Protein AF-A0A7V9G4T0-F1 (afdb_monomer)

pLDDT: mean 92.22, std 6.63, range [71.88, 98.5]

Sequence (57 aa):
HCDGQILVTPDMLGMNTQFHPRFVRRYAKLSEDMKKAFKRYRDDVKQLKFPTDAESY

Foldseek 3Di:
DDPDDDDDPCQQACCDPPDHPPPHDHPHNVVVVVVVVVVVVVVCVVVVVPPDPVNPD

Structure (mmCIF, N/CA/C/O backbone):
data_AF-A0A7V9G4T0-F1
#
_entry.id   AF-A0A7V9G4T0-F1
#
loop_
_atom_site.group_PDB
_atom_site.id
_atom_site.type_symbol
_atom_site.label_atom_id
_atom_site.label_alt_id
_atom_site.label_comp_id
_atom_site.label_asym_id
_atom_site.label_entity_id
_atom_site.label_seq_id
_atom_site.pdbx_PDB_ins_code
_atom_site.Cartn_x
_atom_site.Cartn_y
_atom_site.Cartn_z
_atom_site.occ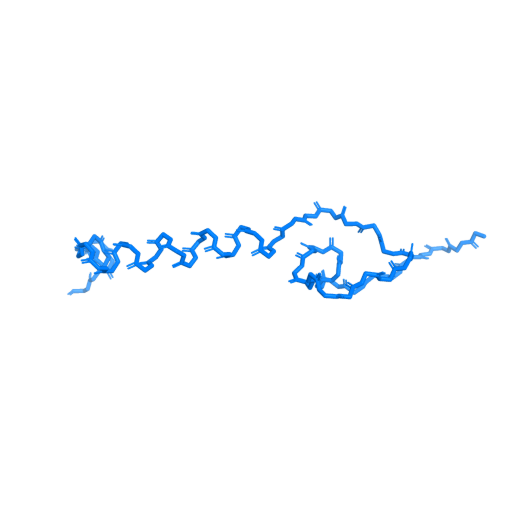upancy
_atom_site.B_iso_or_equiv
_atom_site.auth_seq_id
_atom_site.auth_comp_id
_atom_site.auth_asym_id
_atom_site.auth_atom_id
_atom_site.pdbx_PDB_model_num
ATOM 1 N N . HIS A 1 1 ? 14.932 -2.104 -30.639 1.00 71.88 1 HIS A N 1
ATOM 2 C CA . HIS A 1 1 ? 14.064 -3.151 -30.067 1.00 71.88 1 HIS A CA 1
ATOM 3 C C . HIS A 1 1 ? 14.908 -3.994 -29.129 1.00 71.88 1 HIS A C 1
ATOM 5 O O . HIS A 1 1 ? 16.059 -4.232 -29.466 1.00 71.88 1 HIS A O 1
ATOM 11 N N . CYS A 1 2 ? 14.374 -4.366 -27.966 1.00 90.12 2 CYS A N 1
ATOM 12 C CA . CYS A 1 2 ? 15.053 -5.223 -26.991 1.00 90.12 2 CYS A CA 1
ATOM 13 C C . CYS A 1 2 ? 14.201 -6.470 -26.746 1.00 90.12 2 CYS A C 1
ATOM 15 O O . CYS A 1 2 ? 12.974 -6.374 -26.788 1.00 90.12 2 CYS A O 1
ATOM 17 N N . ASP A 1 3 ? 14.843 -7.589 -26.421 1.00 95.94 3 ASP A N 1
ATOM 18 C CA . ASP A 1 3 ? 14.178 -8.873 -26.136 1.00 95.94 3 ASP A CA 1
ATOM 19 C C . ASP A 1 3 ? 13.485 -8.907 -24.765 1.00 95.94 3 ASP A C 1
ATOM 21 O O . ASP A 1 3 ? 12.724 -9.817 -24.449 1.00 95.94 3 ASP A O 1
ATOM 25 N N . GLY A 1 4 ? 13.729 -7.889 -23.941 1.00 92.75 4 GLY A N 1
ATOM 26 C CA . GLY A 1 4 ? 13.134 -7.736 -22.625 1.00 92.75 4 GLY A CA 1
ATOM 27 C C . GLY A 1 4 ? 13.133 -6.285 -22.170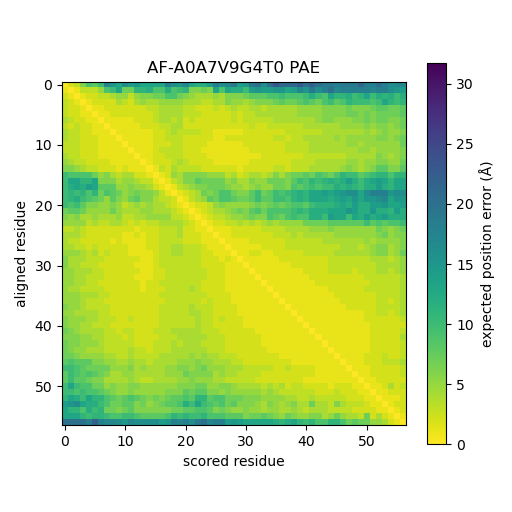 1.00 92.75 4 GLY A C 1
ATOM 28 O O . GLY A 1 4 ? 13.736 -5.404 -22.791 1.00 92.75 4 GLY A O 1
ATOM 29 N N . GLN A 1 5 ? 12.421 -6.036 -21.078 1.00 93.69 5 GLN A N 1
ATOM 30 C CA . GLN A 1 5 ? 12.340 -4.743 -20.409 1.00 93.69 5 GLN A CA 1
ATOM 31 C C . GLN A 1 5 ? 12.445 -4.964 -18.901 1.00 93.69 5 GLN A C 1
ATOM 33 O O . GLN A 1 5 ? 12.003 -5.990 -18.388 1.00 93.69 5 GLN A O 1
ATOM 38 N N . ILE A 1 6 ? 13.002 -3.982 -18.198 1.00 92.94 6 ILE A N 1
ATOM 39 C CA . ILE A 1 6 ? 13.103 -3.978 -16.741 1.00 92.94 6 ILE A CA 1
ATOM 40 C C . ILE A 1 6 ? 12.448 -2.713 -16.197 1.00 92.94 6 ILE A C 1
ATOM 42 O O . ILE A 1 6 ? 12.629 -1.623 -16.737 1.00 92.94 6 ILE A O 1
ATOM 46 N N . LEU A 1 7 ? 11.677 -2.869 -15.127 1.00 92.69 7 LEU A N 1
ATOM 47 C CA . LEU A 1 7 ? 11.085 -1.773 -14.373 1.00 92.69 7 LEU A CA 1
ATOM 48 C C . LEU A 1 7 ? 11.282 -2.033 -12.884 1.00 92.69 7 LEU A C 1
ATOM 50 O O . LEU A 1 7 ? 11.280 -3.175 -12.428 1.00 92.69 7 LEU A O 1
ATOM 54 N N . VAL A 1 8 ? 11.421 -0.955 -12.122 1.00 92.69 8 VAL A N 1
ATOM 55 C CA . VAL A 1 8 ? 11.477 -1.009 -10.664 1.00 92.69 8 VAL A CA 1
ATOM 56 C C . VAL A 1 8 ? 10.051 -1.169 -10.139 1.00 92.69 8 VAL A C 1
ATOM 58 O O . VAL A 1 8 ? 9.188 -0.328 -10.397 1.00 92.69 8 VAL A O 1
ATOM 61 N N . THR A 1 9 ? 9.789 -2.258 -9.413 1.00 94.31 9 THR A N 1
ATOM 62 C CA . THR A 1 9 ? 8.444 -2.629 -8.940 1.00 94.31 9 THR A CA 1
ATOM 63 C C . THR A 1 9 ? 7.717 -1.494 -8.197 1.00 94.31 9 THR A C 1
ATOM 65 O O . THR A 1 9 ? 6.575 -1.204 -8.565 1.00 94.31 9 THR A O 1
ATOM 68 N N . PRO A 1 10 ? 8.337 -0.785 -7.227 1.00 92.75 10 PRO A N 1
ATOM 69 C CA . PRO A 1 10 ? 7.720 0.379 -6.581 1.00 92.75 10 PRO A CA 1
ATOM 70 C C . PRO A 1 10 ? 7.242 1.482 -7.534 1.00 92.75 10 PRO A C 1
ATOM 72 O O . PRO A 1 10 ? 6.175 2.059 -7.316 1.00 92.75 10 PRO A O 1
ATOM 75 N N . ASP A 1 11 ? 7.996 1.772 -8.597 1.00 92.00 11 ASP A N 1
ATOM 76 C CA . ASP A 1 11 ? 7.650 2.832 -9.550 1.00 92.00 11 ASP A CA 1
ATOM 77 C C . ASP A 1 11 ? 6.538 2.370 -10.497 1.00 92.00 11 ASP A C 1
ATOM 79 O O . ASP A 1 11 ? 5.572 3.102 -10.737 1.00 92.00 11 ASP A O 1
ATOM 83 N N . MET A 1 12 ? 6.636 1.123 -10.973 1.00 94.12 12 MET A N 1
ATOM 84 C CA . MET A 1 12 ? 5.628 0.474 -11.816 1.00 94.12 12 MET A CA 1
ATOM 85 C C . MET A 1 12 ? 4.264 0.400 -11.115 1.00 94.12 12 MET A C 1
ATOM 87 O O . MET A 1 12 ? 3.226 0.634 -11.739 1.00 94.12 12 MET A O 1
ATOM 91 N N . LEU A 1 13 ? 4.255 0.110 -9.812 1.00 95.31 13 LEU A N 1
ATOM 92 C CA . LEU A 1 13 ? 3.035 0.004 -9.008 1.00 95.31 13 LEU A CA 1
ATOM 93 C C . LEU A 1 13 ? 2.564 1.343 -8.413 1.00 95.31 13 LEU A C 1
ATOM 95 O O . LEU A 1 13 ? 1.533 1.391 -7.739 1.00 95.31 13 LEU A O 1
ATOM 99 N N . GLY A 1 14 ? 3.294 2.436 -8.655 1.00 93.31 14 GLY A N 1
ATOM 100 C CA . GLY A 1 14 ? 2.925 3.761 -8.158 1.00 93.31 14 GLY A CA 1
ATOM 101 C C . GLY A 1 14 ? 2.961 3.865 -6.631 1.00 93.31 14 GLY A C 1
ATOM 102 O O . GLY A 1 14 ? 2.096 4.515 -6.047 1.00 93.31 14 GLY A O 1
ATOM 103 N N . MET A 1 15 ? 3.925 3.205 -5.982 1.00 92.75 15 MET A N 1
ATOM 104 C CA . MET A 1 15 ? 4.180 3.337 -4.541 1.00 92.75 15 MET A CA 1
ATOM 105 C C . MET A 1 15 ? 4.938 4.634 -4.224 1.00 92.75 15 MET A C 1
ATOM 107 O O . MET A 1 15 ? 4.645 5.291 -3.228 1.00 92.75 15 MET A O 1
ATOM 111 N N . ASN A 1 16 ? 5.883 5.027 -5.087 1.00 85.62 16 ASN A N 1
ATOM 112 C CA . ASN A 1 16 ? 6.608 6.290 -4.968 1.00 85.62 16 ASN A CA 1
ATOM 113 C C . ASN A 1 16 ? 5.882 7.410 -5.733 1.00 85.62 16 ASN A C 1
ATOM 115 O O . ASN A 1 16 ? 5.707 7.344 -6.953 1.00 85.62 16 ASN A O 1
ATOM 119 N N . THR A 1 17 ? 5.465 8.453 -5.013 1.00 79.25 17 THR A N 1
ATOM 120 C CA . THR A 1 17 ? 4.760 9.615 -5.578 1.00 79.25 17 THR A CA 1
ATOM 121 C C . THR A 1 17 ? 5.651 10.834 -5.782 1.00 79.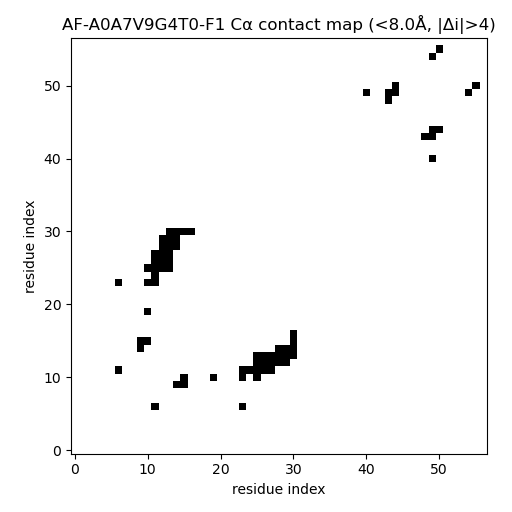25 17 THR A C 1
ATOM 123 O O . THR A 1 17 ? 5.178 11.825 -6.325 1.00 79.25 17 THR A O 1
ATOM 126 N N . GLN A 1 18 ? 6.905 10.813 -5.331 1.00 80.06 18 GLN A N 1
ATOM 127 C CA . GLN A 1 18 ? 7.801 11.973 -5.421 1.00 80.06 18 GLN A CA 1
ATOM 128 C C . GLN A 1 18 ? 8.718 11.896 -6.643 1.00 80.06 18 GLN A C 1
ATOM 130 O O . GLN A 1 18 ? 9.084 12.923 -7.206 1.00 80.06 18 GLN A O 1
ATOM 135 N N . PHE A 1 19 ? 9.023 10.686 -7.113 1.00 76.88 19 PHE A N 1
ATOM 136 C CA . PHE A 1 19 ? 9.903 10.465 -8.253 1.00 76.88 19 PHE A CA 1
ATOM 137 C C . PHE A 1 19 ? 9.179 9.708 -9.370 1.00 76.88 19 PHE A C 1
ATOM 139 O O . PHE A 1 19 ? 8.514 8.704 -9.129 1.00 76.88 19 PHE A O 1
ATOM 146 N N . HIS A 1 20 ? 9.269 10.235 -10.592 1.00 74.88 20 HIS A N 1
ATOM 147 C CA . HIS A 1 20 ? 8.583 9.706 -11.771 1.00 74.88 20 HIS A CA 1
ATOM 148 C C . HIS A 1 20 ? 9.556 9.678 -12.957 1.00 74.88 20 HIS A C 1
ATOM 150 O O . HIS A 1 20 ? 9.641 10.658 -13.705 1.00 74.88 20 HIS A O 1
ATOM 156 N N . PRO A 1 21 ? 10.315 8.587 -13.145 1.00 82.44 21 PRO A N 1
ATOM 157 C CA . PRO A 1 21 ? 11.190 8.468 -14.300 1.00 82.44 21 PRO A CA 1
ATOM 158 C C . PRO A 1 21 ? 10.361 8.474 -15.589 1.00 82.44 21 PRO A C 1
ATOM 160 O O . PRO A 1 21 ? 9.346 7.785 -15.684 1.00 82.44 21 PRO A O 1
ATOM 163 N N . ARG A 1 22 ? 10.810 9.215 -16.611 1.00 84.62 22 ARG A N 1
ATOM 164 C CA . ARG A 1 22 ? 10.082 9.366 -17.891 1.00 84.62 22 ARG A CA 1
ATOM 165 C C . ARG A 1 22 ? 9.804 8.040 -18.614 1.00 84.62 22 ARG A C 1
ATOM 167 O O . ARG A 1 22 ? 8.894 7.985 -19.430 1.00 84.62 22 ARG A O 1
ATOM 174 N N . PHE A 1 23 ? 10.590 7.000 -18.339 1.00 87.19 23 PHE A N 1
ATOM 175 C CA . PHE A 1 23 ? 10.502 5.686 -18.984 1.00 87.19 23 PHE A CA 1
ATOM 176 C C . PHE A 1 23 ? 9.603 4.684 -18.241 1.00 87.19 23 PHE A C 1
ATOM 178 O O . PHE A 1 23 ? 9.414 3.567 -18.717 1.00 87.19 23 PHE A O 1
ATOM 185 N N . VAL A 1 24 ? 9.033 5.053 -17.088 1.00 89.31 2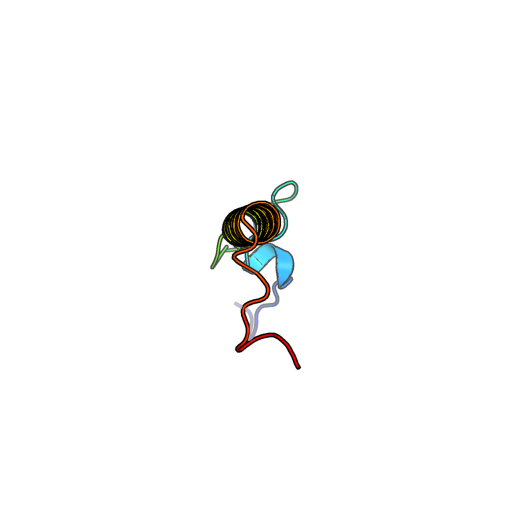4 VAL A N 1
ATOM 186 C CA . VAL A 1 24 ? 8.171 4.149 -16.317 1.00 89.31 24 VAL A CA 1
ATOM 187 C C . VAL A 1 24 ? 6.712 4.309 -16.734 1.00 89.31 24 VAL A C 1
ATOM 189 O O . VAL A 1 24 ? 6.122 5.382 -16.606 1.00 89.31 24 VAL A O 1
ATOM 192 N N . ARG A 1 25 ? 6.086 3.202 -17.145 1.00 91.00 25 ARG A N 1
ATOM 193 C CA . ARG A 1 25 ? 4.624 3.088 -17.204 1.00 91.00 25 ARG A CA 1
ATOM 194 C C . ARG A 1 25 ? 4.096 2.625 -15.849 1.00 91.00 25 ARG A C 1
ATOM 196 O O . ARG A 1 25 ? 4.517 1.591 -15.338 1.00 91.00 25 ARG A O 1
ATOM 203 N N . ARG A 1 26 ? 3.132 3.365 -15.302 1.00 91.31 26 ARG A N 1
ATOM 204 C CA . ARG A 1 26 ? 2.410 2.971 -14.087 1.00 91.31 26 ARG A CA 1
ATOM 205 C C . ARG A 1 26 ? 1.254 2.041 -14.410 1.00 91.31 26 ARG A C 1
ATOM 207 O O . ARG A 1 26 ? 0.449 2.340 -15.290 1.00 91.31 26 ARG A O 1
ATOM 214 N N . TYR A 1 27 ? 1.160 0.960 -13.650 1.00 94.56 27 TYR A N 1
ATOM 215 C CA . TYR A 1 27 ? 0.086 -0.030 -13.735 1.00 94.56 27 TYR A CA 1
ATOM 216 C C . TYR A 1 27 ? -0.868 0.033 -12.538 1.00 94.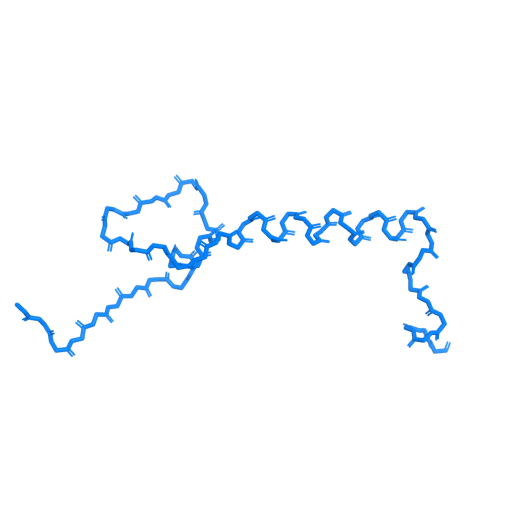56 27 TYR A C 1
ATOM 218 O O . TYR A 1 27 ? -1.974 -0.489 -12.618 1.00 94.56 27 TYR A O 1
ATOM 226 N N . ALA A 1 28 ? -0.477 0.707 -11.454 1.00 94.69 28 ALA A N 1
ATOM 227 C CA . ALA A 1 28 ? -1.316 0.924 -10.281 1.00 94.69 28 ALA A CA 1
ATOM 228 C C . ALA A 1 28 ? -1.009 2.276 -9.609 1.00 94.69 28 ALA A C 1
ATOM 230 O O . ALA A 1 28 ? -0.059 2.976 -9.974 1.00 94.69 28 ALA A O 1
ATOM 231 N N . LYS A 1 29 ? -1.847 2.649 -8.634 1.00 93.56 29 LYS A N 1
ATOM 232 C CA . LYS A 1 29 ? -1.667 3.811 -7.747 1.00 93.56 29 LYS A CA 1
ATOM 233 C C . LYS A 1 29 ? -1.632 3.347 -6.288 1.00 93.56 29 LYS A C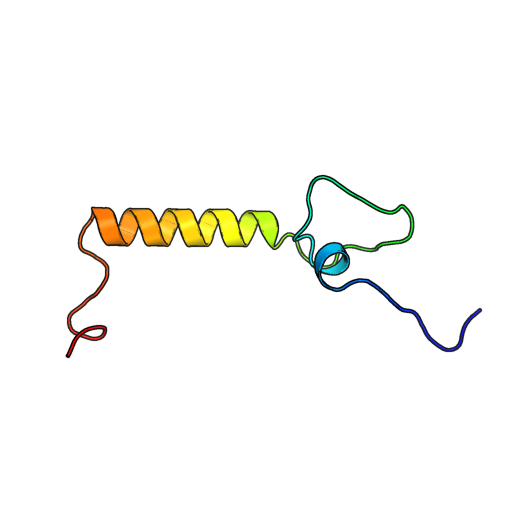 1
ATOM 235 O O . LYS A 1 29 ? -2.407 3.831 -5.461 1.00 93.56 29 LYS A O 1
ATOM 240 N N . LEU A 1 30 ? -0.759 2.381 -5.982 1.00 95.81 30 LEU A N 1
ATOM 241 C CA . LEU A 1 30 ? -0.756 1.717 -4.674 1.00 95.81 30 LEU A CA 1
ATOM 242 C C . LEU A 1 30 ? -0.516 2.674 -3.508 1.00 95.81 30 LEU A C 1
ATOM 244 O O . LEU A 1 30 ? -1.029 2.418 -2.426 1.00 95.81 30 LEU A O 1
ATOM 248 N N . SER A 1 31 ? 0.169 3.803 -3.714 1.00 94.88 31 SER A N 1
ATOM 249 C CA . SER A 1 31 ? 0.296 4.831 -2.676 1.00 94.88 31 SER A CA 1
ATOM 250 C C . SER A 1 31 ? -1.061 5.283 -2.121 1.00 94.88 31 SER A C 1
ATOM 252 O O . SER A 1 31 ? -1.212 5.461 -0.915 1.00 94.88 31 SER A O 1
ATOM 254 N N . GLU A 1 32 ? -2.062 5.464 -2.986 1.00 95.50 32 GLU A N 1
ATOM 255 C CA . GLU A 1 32 ? -3.390 5.936 -2.588 1.00 95.50 32 GLU A CA 1
ATOM 256 C C . GLU A 1 32 ? -4.205 4.832 -1.926 1.00 95.50 32 GLU A C 1
ATOM 258 O O . GLU A 1 32 ? -4.898 5.075 -0.937 1.00 95.50 32 GLU A O 1
ATOM 263 N N . ASP A 1 33 ? -4.090 3.607 -2.428 1.00 96.88 33 ASP A N 1
ATOM 264 C CA . ASP A 1 33 ? -4.802 2.470 -1.853 1.00 96.88 33 ASP A CA 1
ATOM 265 C C . ASP A 1 33 ? -4.221 2.077 -0.489 1.00 96.88 33 ASP A C 1
ATOM 267 O O . ASP A 1 33 ? -4.983 1.844 0.449 1.00 96.88 33 ASP A O 1
ATOM 271 N N . MET A 1 34 ? -2.897 2.149 -0.319 1.00 96.81 34 MET A N 1
ATOM 272 C CA . MET A 1 34 ? -2.234 1.999 0.981 1.00 96.81 34 MET A CA 1
ATOM 273 C C . MET A 1 34 ? -2.694 3.073 1.972 1.00 96.81 34 MET A C 1
ATOM 275 O O . MET A 1 34 ? -3.073 2.746 3.095 1.00 96.81 34 MET A O 1
ATOM 279 N N . LYS A 1 35 ? -2.744 4.353 1.567 1.00 97.00 35 LYS A N 1
ATOM 280 C CA . LYS A 1 35 ? -3.262 5.436 2.430 1.00 97.00 35 LYS A CA 1
ATOM 281 C C . LYS A 1 35 ? -4.698 5.167 2.884 1.00 97.00 35 LYS A C 1
ATOM 283 O O . LYS A 1 35 ? -5.014 5.364 4.058 1.00 97.00 35 LYS A O 1
ATOM 288 N N . LYS A 1 36 ? -5.570 4.711 1.977 1.00 98.00 36 LYS A N 1
ATOM 289 C CA . LYS A 1 36 ? -6.955 4.344 2.317 1.00 98.00 36 LYS A CA 1
ATOM 290 C C . LYS A 1 36 ? -6.999 3.164 3.285 1.00 98.00 36 LYS A C 1
ATOM 292 O O . LYS A 1 36 ? -7.753 3.228 4.252 1.00 98.00 36 LYS A O 1
ATOM 297 N N . ALA A 1 37 ? -6.204 2.123 3.042 1.00 98.12 37 ALA A N 1
ATOM 298 C CA . ALA A 1 37 ? -6.140 0.942 3.897 1.00 98.12 37 ALA A CA 1
ATOM 299 C C . ALA A 1 37 ? -5.692 1.305 5.319 1.00 98.12 37 ALA A C 1
ATOM 301 O O . ALA A 1 37 ? -6.386 0.979 6.277 1.00 98.12 37 ALA A O 1
ATOM 302 N N . PHE A 1 38 ? -4.613 2.082 5.460 1.00 98.25 38 PHE A N 1
ATOM 303 C CA . PHE A 1 38 ? -4.144 2.537 6.770 1.00 98.25 38 PHE A CA 1
ATOM 304 C C . PHE A 1 38 ? -5.154 3.434 7.482 1.00 98.25 38 PHE A C 1
ATOM 306 O O . PHE A 1 38 ? -5.325 3.325 8.695 1.00 98.25 38 PHE A O 1
ATOM 313 N N . LYS A 1 39 ? -5.855 4.306 6.745 1.00 98.44 39 LYS A N 1
ATOM 314 C CA . LYS A 1 39 ? -6.921 5.129 7.324 1.00 98.44 39 LYS A CA 1
ATOM 315 C C . LYS A 1 39 ? -8.069 4.267 7.855 1.00 98.44 39 LYS A C 1
ATOM 317 O O . LYS A 1 39 ? -8.505 4.508 8.973 1.00 98.44 39 LYS A O 1
ATOM 322 N N . ARG A 1 40 ? -8.516 3.272 7.081 1.00 98.44 40 ARG A N 1
ATOM 323 C CA . ARG A 1 40 ? -9.569 2.328 7.492 1.00 98.44 40 ARG A CA 1
ATOM 324 C C . 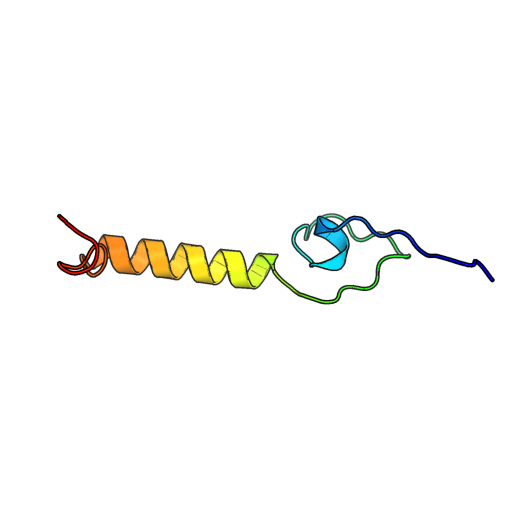ARG A 1 40 ? -9.154 1.545 8.727 1.00 98.44 40 ARG A C 1
ATOM 326 O O . ARG A 1 40 ? -9.843 1.638 9.726 1.00 98.44 40 ARG A O 1
ATOM 333 N N . TYR A 1 41 ? -7.973 0.930 8.703 1.00 98.19 41 TYR A N 1
ATOM 334 C CA . TYR A 1 41 ? -7.428 0.210 9.853 1.00 98.19 4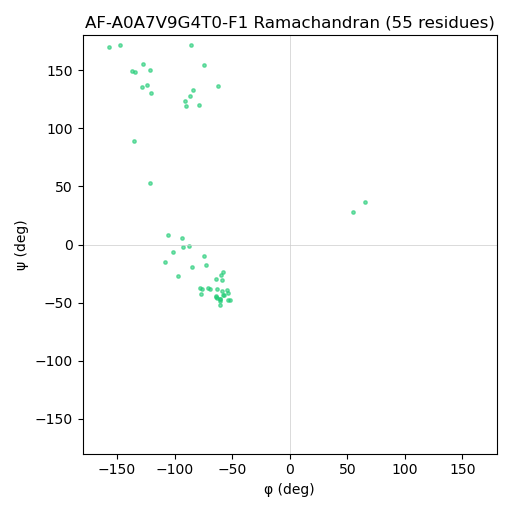1 TYR A CA 1
ATOM 335 C C . TYR A 1 41 ? -7.390 1.077 11.117 1.00 98.19 41 TYR A C 1
ATOM 337 O O . TYR A 1 41 ? -7.868 0.682 12.175 1.00 98.19 41 TYR A O 1
ATOM 345 N N . ARG A 1 42 ? -6.876 2.308 11.004 1.00 98.38 42 ARG A N 1
ATOM 346 C CA . ARG A 1 42 ? -6.871 3.268 12.114 1.00 98.38 42 ARG A CA 1
ATOM 347 C C . ARG A 1 42 ? -8.283 3.548 12.630 1.00 98.38 42 ARG A C 1
ATOM 349 O O . ARG A 1 42 ? -8.469 3.670 13.837 1.00 98.38 42 ARG A O 1
ATOM 356 N N . ASP A 1 43 ? -9.243 3.737 11.731 1.00 98.50 43 ASP A N 1
ATOM 357 C CA . ASP A 1 43 ? -10.625 4.033 12.099 1.00 98.50 43 ASP A CA 1
ATOM 358 C C . ASP A 1 43 ? -11.292 2.811 12.756 1.00 98.50 43 ASP A C 1
ATOM 360 O O . ASP A 1 43 ? -11.977 2.983 13.762 1.00 98.50 43 ASP A O 1
ATOM 364 N N . ASP A 1 44 ? -11.011 1.597 12.280 1.00 98.31 44 ASP A N 1
ATOM 365 C CA . ASP A 1 44 ? -11.500 0.344 12.863 1.00 98.31 44 ASP A CA 1
ATOM 366 C C . ASP A 1 44 ? -10.946 0.129 14.278 1.00 98.31 44 ASP A C 1
ATOM 368 O O . ASP A 1 44 ? -11.715 -0.137 15.201 1.00 98.31 44 ASP A O 1
ATOM 372 N N . VAL A 1 45 ? -9.645 0.364 14.491 1.00 98.19 45 VAL A N 1
ATOM 373 C CA . VAL A 1 45 ? -9.016 0.322 15.826 1.00 98.19 45 VAL A CA 1
ATOM 374 C C . VAL A 1 45 ? -9.638 1.362 16.763 1.00 98.19 45 VAL A C 1
ATOM 376 O O . VAL A 1 45 ? -10.003 1.052 17.894 1.00 98.19 45 VAL A O 1
ATOM 379 N N . LYS A 1 46 ? -9.806 2.609 16.300 1.00 97.94 46 LYS A N 1
ATOM 380 C CA . LYS A 1 46 ? -10.405 3.686 17.111 1.00 97.94 46 LYS A CA 1
ATOM 381 C C . LYS A 1 46 ? -11.862 3.423 17.478 1.00 97.94 46 LYS A C 1
ATOM 383 O O . LYS A 1 46 ? -12.326 3.929 18.494 1.00 97.94 46 LYS A O 1
ATOM 388 N N . GLN A 1 47 ? -12.580 2.692 16.633 1.00 98.06 47 GLN A N 1
ATOM 389 C CA . GLN A 1 47 ? -13.983 2.338 16.839 1.00 98.06 47 GLN A CA 1
ATOM 390 C C . GLN A 1 47 ? -14.153 0.982 17.530 1.00 98.06 47 GLN A C 1
ATOM 392 O O . GLN A 1 47 ? -15.288 0.534 17.654 1.00 98.06 47 GLN A O 1
ATOM 397 N N . LEU A 1 48 ? -13.058 0.339 17.964 1.00 96.06 48 LEU A N 1
ATOM 398 C CA . LEU A 1 48 ? -13.063 -1.007 18.548 1.00 96.06 48 LEU A CA 1
ATOM 399 C C . LEU A 1 48 ? -13.732 -2.053 17.634 1.00 96.06 48 LEU A C 1
ATOM 401 O O . LEU A 1 48 ? -14.295 -3.034 18.103 1.00 96.06 48 LEU A O 1
ATOM 405 N N . LYS A 1 49 ? -13.689 -1.825 16.316 1.00 96.38 49 LYS A N 1
ATOM 406 C CA . LYS A 1 49 ? -14.129 -2.782 15.291 1.00 96.38 49 LYS A CA 1
ATOM 407 C C . LYS A 1 49 ? -13.041 -3.783 14.935 1.00 96.38 49 LYS A C 1
ATOM 409 O O . LYS A 1 49 ? -13.353 -4.811 14.352 1.00 96.38 49 LYS A O 1
ATOM 414 N N . PHE A 1 50 ? -11.790 -3.452 15.241 1.00 95.69 50 PHE A N 1
ATOM 415 C CA . PHE A 1 50 ? -10.654 -4.347 15.111 1.00 95.69 50 PHE A CA 1
ATOM 416 C C . PHE A 1 50 ? -9.862 -4.389 16.432 1.00 95.69 50 PHE A C 1
ATOM 418 O O . PHE A 1 50 ? -9.565 -3.316 16.975 1.00 95.69 50 PHE A O 1
ATOM 425 N N . PRO A 1 51 ? -9.451 -5.583 16.900 1.00 95.81 51 PRO A N 1
ATOM 426 C CA . PRO A 1 51 ? -9.863 -6.890 16.383 1.00 95.81 51 PRO A CA 1
ATOM 427 C C . PRO A 1 51 ? -11.303 -7.229 16.802 1.00 95.81 51 PRO A C 1
ATOM 429 O O . PRO A 1 51 ? -11.807 -6.738 17.810 1.00 95.81 51 PRO A O 1
ATOM 432 N N . THR A 1 52 ? -11.961 -8.071 16.018 1.00 94.50 52 THR A N 1
ATOM 433 C CA . THR A 1 52 ? -13.195 -8.772 16.395 1.00 94.50 52 THR A CA 1
ATOM 434 C C . THR A 1 52 ? -12.876 -10.074 17.138 1.00 94.50 52 THR A C 1
ATOM 436 O O . THR A 1 52 ? -11.726 -10.518 17.165 1.00 94.50 52 THR A O 1
ATOM 439 N N . ASP A 1 53 ? -13.895 -10.737 17.691 1.00 93.62 53 ASP A N 1
ATOM 440 C CA . ASP A 1 53 ? -13.741 -12.062 18.316 1.00 93.62 53 ASP A CA 1
ATOM 441 C C . ASP A 1 53 ? -13.199 -13.114 17.332 1.00 93.62 53 ASP A C 1
ATOM 443 O O . ASP A 1 53 ? -12.468 -14.011 17.725 1.00 93.62 53 ASP A O 1
ATOM 447 N N . ALA A 1 54 ? -13.499 -12.987 16.033 1.00 94.81 54 ALA A N 1
ATOM 448 C CA . ALA A 1 54 ? -12.950 -13.868 14.997 1.00 94.81 54 ALA A CA 1
ATOM 449 C C . ALA A 1 54 ? -11.462 -13.598 14.694 1.00 94.81 54 ALA A C 1
ATOM 451 O O . ALA A 1 54 ? -10.791 -14.424 14.078 1.00 94.81 54 ALA A O 1
ATOM 452 N N . GLU A 1 55 ? -10.957 -12.432 15.098 1.00 92.00 55 GLU A N 1
ATOM 453 C CA . GLU A 1 55 ? -9.570 -11.984 14.928 1.00 92.00 55 GLU A CA 1
ATOM 454 C C . GLU A 1 55 ? -8.786 -12.046 16.253 1.00 92.00 55 GLU A C 1
ATOM 456 O O . GLU A 1 55 ? -7.652 -11.568 16.323 1.00 92.00 55 GLU A O 1
ATOM 461 N N . SER A 1 56 ? -9.387 -12.629 17.296 1.00 84.12 56 SER A N 1
ATOM 462 C CA . SER A 1 56 ? -8.846 -12.748 18.653 1.00 84.12 56 SER A CA 1
ATOM 463 C C . SER A 1 56 ? -8.884 -14.215 19.119 1.00 84.12 56 SER A C 1
ATOM 465 O O . SER A 1 56 ? -9.662 -15.006 18.591 1.00 84.12 56 SER A O 1
ATOM 467 N N . TYR A 1 57 ? -8.017 -14.590 20.068 1.00 75.31 57 TYR A N 1
ATOM 468 C CA . TYR A 1 57 ? -7.976 -15.932 20.680 1.00 75.31 57 TYR A CA 1
ATOM 469 C C . TYR A 1 57 ? -8.787 -15.997 21.972 1.00 75.31 57 TYR A C 1
ATOM 471 O O . TYR A 1 57 ? -8.755 -14.992 22.721 1.00 75.31 57 TYR A O 1
#

Mean predicted aligned error: 4.53 Å

Nearest PDB structures (foldseek):
  1oy0-assembly1_A  TM=8.949E-01  e=1.280E-02  Mycobacterium tuberculosis

Radius of gyration: 17.74 Å; Cα contacts (8 Å, |Δi|>4): 36; chains: 1; bounding box: 29×28×51 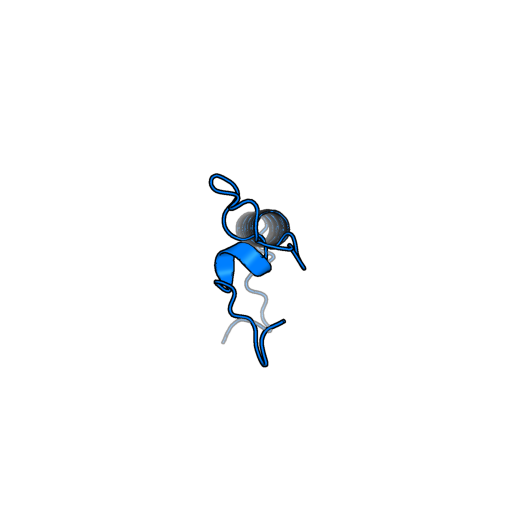Å

Solvent-accessible surface area (backbone atoms only — not comparable to full-atom values): 3626 Å² total; per-residue (Å²): 141,71,101,68,86,88,78,58,63,54,55,30,34,23,51,50,86,88,65,78,65,93,86,64,68,66,82,44,57,43,43,59,53,49,53,51,50,55,51,49,52,52,49,30,45,76,67,63,60,43,71,42,77,91,70,51,136

Secondary structure (DSSP, 8-state):
--S-----HHHHTT--SS---TTPPP---HHHHHHHHHHHHHHHHHTT-SS-GGG--